Protein AF-A0A8H7A5J2-F1 (afdb_monomer_lite)

Radius of gyration: 17.78 Å; chains: 1; bounding box: 40×37×50 Å

pLDDT: mean 73.69, std 15.46, range [37.38, 93.5]

Foldseek 3Di:
DEEEFDQDDADPVRDRPRSVQVSLQVLLVCVVVVHAYEYEDAPVCQVVSVVSPHPHYDHCVVPNPLVVCVVPPDPDFDLEYEPDPRTHDQAHEYEYPPDDDPDDDPVVVVVVVVVVCLVVPDVVVVRGNYDYDYPDDDDDPVVVVVVVVCVVVVSDDDDDPDDDDPVPDD

Organism: Pleurotus ostreatus (NCBI:txid5322)

Sequence (170 aa):
MLIHGRATASRPDGLHIRREHVGLFAIQIAKARGIKVVASASGRNEELVKKMGADEFIDYTKEPIHKYLNSHPPETKFDAIIDAPAYLASGGVFISTAPVPQTLSIKQVGNFTKTAAAMKWPCWLGGIPRKFKVADVHESKADLEAFRALVAEGKVVGVVDSVFVSWRIP

Secondary structure (DSSP, 8-state):
-EEE--PPPPPTTS----THHHHHHHHHHHHHTT---EEEE-GGGHHHHHHTT-SEEEETTTS-HHHHHHHS--SS-EEEEES-GGGEEEEEEEEE-SPPPSS--HHHHHHHHHHHHHHS--GGGT----EEEE------HHHHHHHHHHHHTTSS----S----GGG--

Structure (mmCIF, N/CA/C/O backbone):
data_AF-A0A8H7A5J2-F1
#
_entry.id   AF-A0A8H7A5J2-F1
#
loop_
_atom_site.group_PDB
_atom_site.id
_atom_site.type_symbol
_atom_site.label_atom_id
_atom_site.label_alt_id
_atom_site.label_comp_id
_atom_site.label_asym_id
_atom_site.label_entity_id
_atom_site.label_seq_id
_atom_site.pdbx_PDB_ins_code
_atom_site.Cartn_x
_atom_site.Cartn_y
_atom_site.Cartn_z
_atom_site.occupancy
_atom_site.B_iso_or_equiv
_atom_site.auth_seq_id
_atom_site.auth_comp_id
_atom_site.auth_asym_id
_atom_site.auth_atom_id
_atom_site.pdbx_PDB_model_num
ATOM 1 N N . MET A 1 1 ? -7.186 -4.969 1.909 1.00 81.19 1 MET A N 1
ATOM 2 C CA . MET A 1 1 ? -5.895 -4.298 2.198 1.00 81.19 1 MET A CA 1
ATOM 3 C C . MET A 1 1 ? -6.028 -2.810 1.910 1.00 81.19 1 MET A C 1
ATOM 5 O O . MET A 1 1 ? -6.573 -2.479 0.864 1.00 81.19 1 MET A O 1
ATOM 9 N N . LEU A 1 2 ? -5.559 -1.936 2.808 1.00 79.62 2 LEU A N 1
ATOM 10 C CA . LEU A 1 2 ? -5.523 -0.482 2.586 1.00 79.62 2 LEU A CA 1
ATOM 11 C C . LEU A 1 2 ? -4.100 -0.035 2.233 1.00 79.62 2 LEU A C 1
ATOM 13 O O . LEU A 1 2 ? -3.147 -0.356 2.945 1.00 79.62 2 LEU A O 1
ATOM 17 N N . ILE A 1 3 ? -3.951 0.731 1.158 1.00 79.56 3 ILE A N 1
ATOM 18 C CA . ILE A 1 3 ? -2.669 1.298 0.727 1.00 79.56 3 ILE A CA 1
ATOM 19 C C . ILE A 1 3 ? -2.790 2.817 0.763 1.00 79.56 3 ILE A C 1
ATOM 21 O O . ILE A 1 3 ? -3.521 3.405 -0.033 1.00 79.56 3 ILE A O 1
ATOM 25 N N . HIS A 1 4 ? -2.093 3.460 1.700 1.00 75.88 4 HIS A N 1
ATOM 26 C CA . HIS A 1 4 ? -2.092 4.913 1.824 1.00 75.88 4 HIS A CA 1
ATOM 27 C C . HIS A 1 4 ? -0.809 5.504 1.237 1.00 75.88 4 HIS A C 1
ATOM 29 O O . HIS A 1 4 ? 0.278 5.332 1.785 1.00 75.88 4 HIS A O 1
ATOM 35 N N . GLY A 1 5 ? -0.939 6.220 0.121 1.00 63.09 5 GLY A N 1
ATOM 36 C CA . GLY A 1 5 ? 0.161 6.955 -0.490 1.00 63.09 5 GLY A CA 1
ATOM 37 C C . GLY A 1 5 ? 0.165 8.408 -0.029 1.00 63.09 5 GLY A C 1
ATOM 38 O O . GLY A 1 5 ? -0.761 9.156 -0.334 1.00 63.09 5 GLY A O 1
ATOM 39 N N . ARG A 1 6 ? 1.230 8.842 0.654 1.00 53.69 6 ARG A N 1
ATOM 40 C CA . ARG A 1 6 ? 1.475 10.266 0.925 1.00 53.69 6 ARG A CA 1
ATOM 41 C C . ARG A 1 6 ? 2.637 10.757 0.069 1.00 53.69 6 ARG A C 1
ATOM 43 O O . ARG A 1 6 ? 3.741 10.221 0.165 1.00 53.69 6 ARG A O 1
ATOM 50 N N . ALA A 1 7 ? 2.403 11.795 -0.732 1.00 44.88 7 ALA A N 1
ATOM 51 C CA . ALA A 1 7 ? 3.475 12.493 -1.432 1.00 44.88 7 ALA A CA 1
ATOM 52 C C . ALA A 1 7 ? 4.445 13.093 -0.400 1.00 44.88 7 ALA A C 1
ATOM 54 O O . ALA A 1 7 ? 4.032 13.835 0.496 1.00 44.88 7 ALA A O 1
ATOM 55 N N . THR A 1 8 ? 5.730 12.749 -0.485 1.00 40.81 8 THR A N 1
ATOM 56 C CA . THR A 1 8 ? 6.766 13.413 0.311 1.00 40.81 8 THR A CA 1
ATOM 57 C C . THR A 1 8 ? 7.162 14.739 -0.312 1.00 40.81 8 THR A C 1
ATOM 59 O O . THR A 1 8 ? 7.297 14.836 -1.529 1.00 40.81 8 THR A O 1
ATOM 62 N N . ALA A 1 9 ? 7.365 15.744 0.543 1.00 37.38 9 ALA A N 1
ATOM 63 C CA . ALA A 1 9 ? 7.869 17.052 0.150 1.00 37.38 9 ALA A CA 1
ATOM 64 C C . ALA A 1 9 ? 9.204 16.933 -0.602 1.00 37.38 9 ALA A C 1
ATOM 66 O O . ALA A 1 9 ? 10.024 16.061 -0.297 1.00 37.38 9 ALA A O 1
ATOM 67 N N . SER A 1 10 ? 9.395 17.825 -1.573 1.00 38.31 10 SER A N 1
ATOM 68 C CA . SER A 1 10 ? 10.639 18.001 -2.320 1.00 38.31 10 SER A CA 1
ATOM 69 C C . SER A 1 10 ? 11.818 18.176 -1.368 1.00 38.31 10 SER A C 1
ATOM 71 O O . SER A 1 10 ? 11.756 18.985 -0.438 1.00 38.31 10 SER A O 1
ATOM 73 N N . ARG A 1 11 ? 12.900 17.435 -1.608 1.00 40.34 11 ARG A N 1
ATOM 74 C CA . ARG A 1 11 ? 14.183 17.754 -0.992 1.00 40.34 11 ARG A CA 1
ATOM 75 C C . ARG A 1 11 ? 14.771 19.020 -1.641 1.00 40.34 11 ARG A C 1
ATOM 77 O O . ARG A 1 11 ? 14.464 19.302 -2.798 1.00 40.34 11 ARG A O 1
ATOM 84 N N . PRO A 1 12 ? 15.598 19.788 -0.911 1.00 41.84 12 PRO A N 1
ATOM 85 C CA . PRO A 1 12 ? 16.247 20.992 -1.439 1.00 41.84 12 PRO A CA 1
ATOM 86 C C . PRO A 1 12 ? 17.261 20.716 -2.565 1.00 41.84 12 PRO A C 1
ATOM 88 O O . PRO A 1 12 ? 17.665 21.652 -3.240 1.00 41.84 12 PRO A O 1
ATOM 91 N N . ASP A 1 13 ? 17.641 19.454 -2.785 1.00 50.97 13 ASP A N 1
ATOM 92 C CA . ASP A 1 13 ? 18.506 18.984 -3.878 1.00 50.97 13 ASP A CA 1
ATOM 93 C C . ASP A 1 13 ? 17.732 18.662 -5.175 1.00 50.97 13 ASP A C 1
ATOM 95 O O . ASP A 1 13 ? 18.299 18.103 -6.106 1.00 50.97 13 ASP A O 1
ATOM 99 N N . GLY A 1 14 ? 16.429 18.963 -5.241 1.00 39.50 14 GLY A N 1
ATOM 100 C CA . GLY A 1 14 ? 15.597 18.685 -6.417 1.00 39.50 14 GLY A CA 1
ATOM 101 C C . GLY A 1 14 ? 15.215 17.209 -6.594 1.00 39.50 14 GLY A C 1
ATOM 102 O O . GLY A 1 14 ? 14.419 16.886 -7.480 1.00 39.50 14 GLY A O 1
ATOM 103 N N . LEU A 1 15 ? 15.689 16.298 -5.732 1.00 40.22 15 LEU A N 1
ATOM 104 C CA . LEU A 1 15 ? 15.365 14.879 -5.838 1.00 40.22 15 LEU A CA 1
ATOM 105 C C . LEU A 1 15 ? 13.965 14.596 -5.274 1.00 40.22 15 LEU A C 1
ATOM 107 O O . LEU A 1 15 ? 13.743 14.449 -4.065 1.00 40.22 15 LEU A O 1
ATOM 111 N N . HIS A 1 16 ? 12.998 14.458 -6.176 1.00 43.94 16 HIS A N 1
ATOM 112 C CA . HIS A 1 16 ? 11.647 14.019 -5.848 1.00 43.94 16 HIS A CA 1
ATOM 113 C C . HIS A 1 16 ? 11.605 12.496 -5.642 1.00 43.94 16 HIS A C 1
ATOM 115 O O . HIS A 1 16 ? 11.257 11.746 -6.553 1.00 43.94 16 HIS A O 1
ATOM 121 N N . ILE A 1 17 ? 11.887 12.005 -4.427 1.00 43.00 17 ILE A N 1
ATOM 122 C CA . ILE A 1 17 ? 11.500 10.627 -4.078 1.00 43.00 17 ILE A CA 1
ATOM 123 C C . ILE A 1 17 ? 9.975 10.589 -3.949 1.00 43.00 17 ILE A C 1
ATOM 125 O O . ILE A 1 17 ? 9.403 10.870 -2.891 1.00 43.00 17 ILE A O 1
ATOM 129 N N . ARG A 1 18 ? 9.298 10.250 -5.047 1.00 49.38 18 ARG A N 1
ATOM 130 C CA . ARG A 1 18 ? 7.859 9.991 -5.052 1.00 49.38 18 ARG A CA 1
ATOM 131 C C . ARG A 1 18 ? 7.605 8.615 -4.436 1.00 49.38 18 ARG A C 1
ATOM 133 O O . ARG A 1 18 ? 7.688 7.602 -5.127 1.00 49.38 18 ARG A O 1
ATOM 140 N N . ARG A 1 19 ? 7.227 8.586 -3.150 1.00 56.75 19 ARG A N 1
ATOM 141 C CA . ARG A 1 19 ? 6.706 7.378 -2.462 1.00 56.75 19 ARG A CA 1
ATOM 142 C C . ARG A 1 19 ? 5.481 6.768 -3.153 1.00 56.75 19 ARG A C 1
ATOM 144 O O . ARG A 1 19 ? 5.133 5.619 -2.913 1.00 56.75 19 ARG A O 1
ATOM 151 N N . GLU A 1 20 ? 4.859 7.540 -4.037 1.00 65.12 20 GLU A N 1
ATOM 152 C CA . GLU A 1 20 ? 3.688 7.179 -4.832 1.00 65.12 20 GLU A CA 1
ATOM 153 C C . GLU A 1 20 ? 3.923 5.904 -5.666 1.00 65.12 20 GLU A C 1
ATOM 155 O O . GLU A 1 20 ? 3.029 5.067 -5.753 1.00 65.12 20 GLU A O 1
ATOM 160 N N . HIS A 1 21 ? 5.143 5.674 -6.173 1.00 71.00 21 HIS A N 1
ATOM 161 C CA . HIS A 1 21 ? 5.453 4.484 -6.980 1.00 71.00 21 HIS A CA 1
ATOM 162 C C . HIS A 1 21 ? 5.380 3.175 -6.189 1.00 71.00 21 HIS A C 1
ATOM 164 O O . HIS A 1 21 ? 4.867 2.181 -6.697 1.00 71.00 21 HIS A O 1
ATOM 170 N N . VAL A 1 22 ? 5.839 3.172 -4.932 1.00 78.75 22 VAL A N 1
ATOM 171 C CA . VAL A 1 22 ? 5.775 1.980 -4.068 1.00 78.75 22 VAL A CA 1
ATOM 172 C C . VAL A 1 22 ? 4.317 1.579 -3.837 1.00 78.75 22 VAL A C 1
ATOM 174 O O . VAL A 1 22 ? 3.980 0.398 -3.898 1.00 78.75 22 VAL A O 1
ATOM 177 N N . GLY A 1 23 ? 3.438 2.569 -3.655 1.00 80.81 23 GLY A N 1
ATOM 178 C CA . GLY A 1 23 ? 1.998 2.353 -3.541 1.00 80.81 23 GLY A CA 1
ATOM 179 C C . GLY A 1 23 ? 1.397 1.709 -4.793 1.00 80.81 23 GLY A C 1
ATOM 180 O O . GLY A 1 23 ? 0.659 0.737 -4.672 1.00 80.81 23 GLY A O 1
ATOM 181 N N . LEU A 1 24 ? 1.752 2.188 -5.991 1.00 87.12 24 LEU A N 1
ATOM 182 C CA . LEU A 1 24 ? 1.236 1.640 -7.255 1.00 87.12 24 LEU A CA 1
ATOM 183 C C . LEU A 1 24 ? 1.667 0.184 -7.482 1.00 87.12 24 LEU A C 1
ATOM 185 O O . LEU A 1 24 ? 0.849 -0.637 -7.895 1.00 87.12 24 LEU A O 1
ATOM 189 N N . PHE A 1 25 ? 2.918 -0.170 -7.174 1.00 88.56 25 PHE A N 1
ATOM 190 C CA . PHE A 1 25 ? 3.363 -1.567 -7.236 1.00 88.56 25 PHE A CA 1
ATOM 191 C C . PHE A 1 25 ? 2.658 -2.440 -6.197 1.00 88.56 25 PHE A C 1
ATOM 193 O O . PHE A 1 25 ? 2.245 -3.555 -6.512 1.00 88.56 25 PHE A O 1
ATOM 200 N N . ALA A 1 26 ? 2.462 -1.932 -4.978 1.00 88.38 26 ALA A N 1
ATOM 201 C CA . ALA A 1 26 ? 1.752 -2.664 -3.936 1.00 88.38 26 ALA A CA 1
ATOM 202 C C . ALA A 1 26 ? 0.295 -2.969 -4.327 1.00 88.38 26 ALA A C 1
ATOM 204 O O . ALA A 1 26 ? -0.176 -4.073 -4.055 1.00 88.38 26 ALA A O 1
ATOM 205 N N . ILE A 1 27 ? -0.395 -2.039 -5.004 1.00 91.50 27 ILE A N 1
ATOM 206 C CA . ILE A 1 27 ? -1.744 -2.266 -5.548 1.00 91.50 27 ILE A CA 1
ATOM 207 C C . ILE A 1 27 ? -1.704 -3.427 -6.544 1.00 91.50 27 ILE A C 1
ATOM 209 O O . ILE A 1 27 ? -2.396 -4.422 -6.347 1.00 91.50 27 ILE A O 1
ATOM 213 N N . GLN A 1 28 ? -0.846 -3.343 -7.562 1.00 92.56 28 GLN A N 1
ATOM 214 C CA . GLN A 1 28 ? -0.767 -4.352 -8.623 1.00 92.56 28 GLN A CA 1
ATOM 215 C C . GLN A 1 28 ? -0.424 -5.747 -8.078 1.00 92.56 28 GLN A C 1
ATOM 217 O O . GLN A 1 28 ? -1.083 -6.730 -8.414 1.00 92.56 28 GLN A O 1
ATOM 222 N N . ILE A 1 29 ? 0.550 -5.843 -7.166 1.00 91.25 29 ILE A N 1
ATOM 223 C CA . ILE A 1 29 ? 0.944 -7.114 -6.537 1.00 91.25 29 ILE A CA 1
ATOM 224 C C . ILE A 1 29 ? -0.197 -7.687 -5.686 1.00 91.25 29 ILE A C 1
ATOM 226 O O . ILE A 1 29 ? -0.449 -8.893 -5.722 1.00 91.25 29 ILE A O 1
ATOM 230 N N . ALA A 1 30 ? -0.907 -6.851 -4.924 1.00 91.25 30 ALA A N 1
ATOM 231 C CA . ALA A 1 30 ? -2.048 -7.299 -4.131 1.00 91.25 30 ALA A CA 1
ATOM 232 C C . ALA A 1 30 ? -3.188 -7.810 -5.028 1.00 91.25 30 ALA A C 1
ATOM 234 O O . ALA A 1 30 ? -3.758 -8.871 -4.758 1.00 91.25 30 ALA A O 1
ATOM 235 N N . LYS A 1 31 ? -3.464 -7.121 -6.140 1.00 92.88 31 LYS A N 1
ATOM 236 C CA . LYS A 1 31 ? -4.470 -7.544 -7.123 1.00 92.88 31 LYS A CA 1
ATOM 237 C C . LYS A 1 31 ? -4.093 -8.829 -7.844 1.00 92.88 31 LYS A C 1
ATOM 239 O O . LYS A 1 31 ? -4.943 -9.704 -7.977 1.00 92.88 31 LYS A O 1
ATOM 244 N N . ALA A 1 32 ? -2.825 -9.005 -8.206 1.00 91.31 32 ALA A N 1
ATOM 245 C CA . ALA A 1 32 ? -2.323 -10.256 -8.775 1.00 91.31 32 ALA A CA 1
ATOM 246 C C . ALA A 1 32 ? -2.515 -11.464 -7.838 1.00 91.31 32 ALA A C 1
ATOM 248 O O . ALA A 1 32 ? -2.578 -12.600 -8.303 1.00 91.31 32 ALA A O 1
ATOM 249 N N . ARG A 1 33 ? -2.634 -11.217 -6.527 1.00 90.19 33 ARG A N 1
ATOM 250 C CA . ARG A 1 33 ? -2.912 -12.220 -5.487 1.00 90.19 33 ARG A CA 1
ATOM 251 C C . ARG A 1 33 ? -4.401 -12.350 -5.132 1.00 90.19 33 ARG A C 1
ATOM 253 O O . ARG A 1 33 ? -4.725 -13.040 -4.173 1.00 90.19 33 ARG A O 1
ATOM 260 N N . GLY A 1 34 ? -5.299 -11.684 -5.861 1.00 90.06 34 GLY A N 1
ATOM 261 C CA . GLY A 1 34 ? -6.746 -11.737 -5.619 1.00 90.06 34 GLY A CA 1
ATOM 262 C C . GLY A 1 34 ? -7.214 -10.971 -4.376 1.00 90.06 34 GLY A C 1
ATOM 263 O O . GLY A 1 34 ? -8.323 -11.192 -3.898 1.00 90.06 34 GLY A O 1
ATOM 264 N N . ILE A 1 35 ? -6.390 -10.074 -3.831 1.00 91.62 35 ILE A N 1
ATOM 265 C CA . ILE A 1 35 ? -6.725 -9.304 -2.628 1.00 91.62 35 ILE A CA 1
ATOM 266 C C . ILE A 1 35 ? -7.584 -8.096 -3.019 1.00 91.62 35 ILE A C 1
ATOM 268 O O . ILE A 1 35 ? -7.286 -7.411 -3.996 1.00 91.62 35 ILE A O 1
ATOM 272 N N . LYS A 1 36 ? -8.622 -7.787 -2.230 1.00 91.31 36 LYS A N 1
ATOM 273 C CA . LYS A 1 36 ? -9.368 -6.525 -2.355 1.00 91.31 36 LYS A CA 1
ATOM 274 C C . LYS A 1 36 ? -8.509 -5.353 -1.866 1.00 91.31 36 LYS A C 1
ATOM 276 O O . LYS A 1 36 ? -8.028 -5.361 -0.723 1.00 91.31 36 LYS A O 1
ATOM 281 N N . VAL A 1 37 ? -8.316 -4.349 -2.712 1.00 92.25 37 VAL A N 1
ATOM 282 C CA . VAL A 1 37 ? -7.437 -3.203 -2.472 1.00 92.25 37 VAL A CA 1
ATOM 283 C C . VAL A 1 37 ? -8.252 -1.924 -2.379 1.00 92.25 37 VAL A C 1
ATOM 285 O O . VAL A 1 37 ? -8.890 -1.501 -3.337 1.00 92.25 37 VAL A O 1
ATOM 288 N N . VAL A 1 38 ? -8.154 -1.271 -1.228 1.00 91.50 38 VAL A N 1
ATOM 289 C CA . VAL A 1 38 ? -8.598 0.108 -1.032 1.00 91.50 38 VAL A CA 1
ATOM 290 C C . VAL A 1 38 ? -7.357 0.985 -1.077 1.00 91.50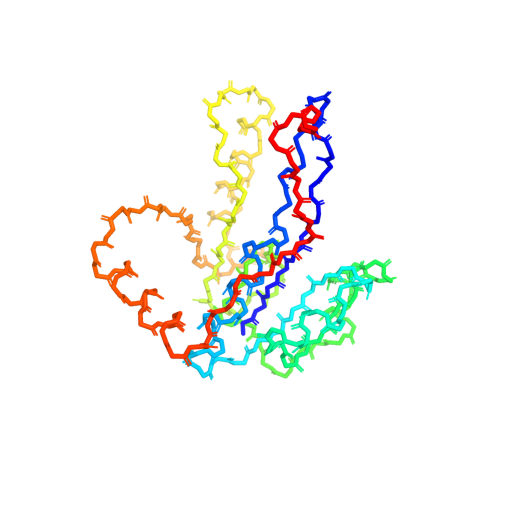 38 VAL A C 1
ATOM 292 O O . VAL A 1 38 ? -6.377 0.715 -0.376 1.00 91.50 38 VAL A O 1
ATOM 295 N N . ALA A 1 39 ? -7.361 2.015 -1.911 1.00 90.50 39 ALA A N 1
ATOM 296 C CA . ALA A 1 39 ? -6.219 2.899 -2.083 1.00 90.50 39 ALA A CA 1
ATOM 297 C C . ALA A 1 39 ? -6.586 4.339 -1.732 1.00 90.50 39 ALA A C 1
ATOM 299 O O . ALA A 1 39 ? -7.659 4.830 -2.074 1.00 90.50 39 ALA A O 1
ATOM 300 N N . SER A 1 40 ? -5.669 5.032 -1.065 1.00 87.81 40 SER A N 1
ATOM 301 C CA . SER A 1 40 ? -5.804 6.453 -0.775 1.00 87.81 40 SER A CA 1
ATOM 302 C C . SER A 1 40 ? -4.670 7.240 -1.415 1.00 87.81 40 SER A C 1
ATOM 304 O O . SER A 1 40 ? -3.496 6.952 -1.173 1.00 87.81 40 SER A O 1
ATOM 306 N N . ALA A 1 41 ? -5.032 8.239 -2.219 1.00 86.00 41 ALA A N 1
ATOM 307 C CA . ALA A 1 41 ? -4.113 9.183 -2.847 1.00 86.00 41 ALA A CA 1
ATOM 308 C C . ALA A 1 41 ? -4.801 10.549 -3.018 1.00 86.00 41 ALA A C 1
ATOM 310 O O . ALA A 1 41 ? -5.966 10.711 -2.666 1.00 86.00 41 ALA A O 1
ATOM 311 N N . SER A 1 42 ? -4.087 11.542 -3.550 1.00 84.44 42 SER A N 1
ATOM 312 C CA . SER A 1 42 ? -4.697 12.810 -3.964 1.00 84.44 42 SER A CA 1
ATOM 313 C C . SER A 1 42 ? -5.610 12.609 -5.172 1.00 84.44 42 SER A C 1
ATOM 315 O O . SER A 1 42 ? -5.226 11.857 -6.069 1.00 84.44 42 SER A O 1
ATOM 317 N N . GLY A 1 43 ? -6.726 13.340 -5.259 1.00 84.62 43 GLY A N 1
ATOM 318 C CA . GLY A 1 43 ? -7.711 13.217 -6.347 1.00 84.62 43 GLY A CA 1
ATOM 319 C C . GLY A 1 43 ? -7.132 13.236 -7.769 1.00 84.62 43 GLY A C 1
ATOM 320 O O . GLY A 1 43 ? -7.578 12.474 -8.618 1.00 84.62 43 GLY A O 1
ATOM 321 N N . ARG A 1 44 ? -6.047 13.987 -8.017 1.00 84.81 44 ARG A N 1
ATOM 322 C CA . ARG A 1 44 ? -5.315 13.981 -9.307 1.00 84.81 44 ARG A CA 1
ATOM 323 C C . ARG A 1 44 ? -4.836 12.595 -9.777 1.00 84.81 44 ARG A C 1
ATOM 325 O O . ARG A 1 44 ? -4.572 12.419 -10.957 1.00 84.81 44 ARG A O 1
ATOM 332 N N . ASN A 1 45 ? -4.689 11.637 -8.862 1.00 86.00 45 ASN A N 1
ATOM 333 C CA . ASN A 1 45 ? -4.187 10.290 -9.136 1.00 86.00 45 ASN A CA 1
ATOM 334 C C . ASN A 1 45 ? -5.308 9.236 -9.136 1.00 86.00 45 ASN A C 1
ATOM 336 O O . ASN A 1 45 ? -5.005 8.047 -9.212 1.00 86.00 45 ASN A O 1
ATOM 340 N N . GLU A 1 46 ? -6.579 9.630 -9.010 1.00 88.38 46 GLU A N 1
ATOM 341 C CA . GLU A 1 46 ? -7.708 8.698 -8.899 1.00 88.38 46 GLU A CA 1
ATOM 342 C C . GLU A 1 46 ? -7.769 7.720 -10.077 1.00 88.38 46 GLU A C 1
ATOM 344 O O . GLU A 1 46 ? -7.783 6.504 -9.879 1.00 88.38 46 GLU A O 1
ATOM 349 N N . GLU A 1 47 ? -7.739 8.244 -11.302 1.00 88.75 47 GLU A N 1
ATOM 350 C CA . GLU A 1 47 ? -7.790 7.434 -12.522 1.00 88.75 47 GLU A CA 1
ATOM 351 C C . GLU A 1 47 ? -6.601 6.476 -12.618 1.00 88.75 47 GLU A C 1
ATOM 353 O O . GLU A 1 47 ? -6.769 5.299 -12.936 1.00 88.75 47 GLU A O 1
ATOM 358 N N . LEU A 1 48 ? -5.400 6.957 -12.281 1.00 88.50 48 LEU A N 1
ATOM 359 C CA . LEU A 1 48 ? -4.184 6.149 -12.287 1.00 88.50 48 LEU A CA 1
ATOM 360 C C . LEU A 1 48 ? -4.283 4.989 -11.290 1.00 88.50 48 LEU A C 1
ATOM 362 O O . LEU A 1 48 ? -3.992 3.845 -11.632 1.00 88.50 48 LEU A O 1
ATOM 366 N N . VAL A 1 49 ? -4.711 5.276 -10.063 1.00 89.75 49 VAL A N 1
ATOM 367 C CA . VAL A 1 49 ? -4.826 4.295 -8.978 1.00 89.75 49 VAL A CA 1
ATOM 368 C C . VAL A 1 49 ? -5.888 3.239 -9.296 1.00 89.75 49 VAL A C 1
ATOM 370 O O . VAL A 1 49 ? -5.638 2.046 -9.103 1.00 89.75 49 VAL A O 1
ATOM 373 N N . LYS A 1 50 ? -7.034 3.645 -9.854 1.00 90.81 50 LYS A N 1
ATOM 374 C CA . LYS A 1 50 ? -8.067 2.715 -10.337 1.00 90.81 50 LYS A CA 1
ATOM 375 C C . LYS A 1 50 ? -7.565 1.864 -11.501 1.00 90.81 50 LYS A C 1
ATOM 377 O O . LYS A 1 50 ? -7.771 0.655 -11.495 1.00 90.81 50 LYS A O 1
ATOM 382 N N . LYS A 1 51 ? -6.832 2.452 -12.454 1.00 90.75 51 LYS A N 1
ATOM 383 C CA . LYS A 1 51 ? -6.222 1.721 -13.579 1.00 90.75 51 LYS A CA 1
ATOM 384 C C . LYS A 1 51 ? -5.222 0.657 -13.118 1.00 90.75 51 LYS A C 1
ATOM 386 O O . LYS A 1 51 ? -5.121 -0.386 -13.752 1.00 90.75 51 LYS A O 1
ATOM 391 N N . MET A 1 52 ? -4.511 0.893 -12.015 1.00 90.62 52 MET A N 1
ATOM 392 C CA . MET A 1 52 ? -3.619 -0.105 -11.407 1.00 90.62 52 MET A CA 1
ATOM 393 C C . MET A 1 52 ? -4.365 -1.223 -10.658 1.00 90.62 52 MET A C 1
ATOM 395 O O . MET A 1 52 ? -3.734 -2.172 -10.195 1.00 90.62 52 MET A O 1
ATOM 399 N N . GLY A 1 53 ? -5.692 -1.132 -10.541 1.00 90.31 53 GLY A N 1
ATOM 400 C CA . GLY A 1 53 ? -6.550 -2.180 -9.998 1.00 90.31 53 GLY A CA 1
ATOM 401 C C . GLY A 1 53 ? -7.084 -1.919 -8.591 1.00 90.31 53 GLY A C 1
ATOM 402 O O . GLY A 1 53 ? -7.561 -2.858 -7.962 1.00 90.31 53 GLY A O 1
ATOM 403 N N . ALA A 1 54 ? -7.017 -0.690 -8.070 1.00 91.81 54 ALA A N 1
ATOM 404 C CA . ALA A 1 54 ? -7.699 -0.366 -6.816 1.00 91.81 54 ALA A CA 1
ATOM 405 C C . ALA A 1 54 ? -9.220 -0.563 -6.954 1.00 91.81 54 ALA A C 1
ATOM 407 O O . ALA A 1 54 ? -9.831 -0.026 -7.877 1.00 91.81 54 ALA A O 1
ATOM 408 N N . ASP A 1 55 ? -9.822 -1.308 -6.025 1.00 92.19 55 ASP A N 1
ATOM 409 C CA . ASP A 1 55 ? -11.266 -1.572 -5.999 1.00 92.19 55 ASP A CA 1
ATOM 410 C C . ASP A 1 55 ? -12.040 -0.375 -5.434 1.00 92.19 55 ASP A C 1
ATOM 412 O O . ASP A 1 55 ? -13.125 -0.044 -5.902 1.00 92.19 55 ASP A O 1
ATOM 416 N N . GLU A 1 56 ? -11.462 0.299 -4.438 1.00 91.12 56 GLU A N 1
ATOM 417 C CA . GLU A 1 56 ? -12.022 1.503 -3.825 1.00 91.12 56 GLU A CA 1
ATOM 418 C C . GLU A 1 56 ? -10.954 2.596 -3.735 1.00 91.12 56 GLU A C 1
ATOM 420 O O . GLU A 1 56 ? -9.770 2.321 -3.503 1.00 91.12 56 GLU A O 1
ATOM 425 N N . PHE A 1 57 ? -11.382 3.847 -3.898 1.00 91.19 57 PHE A N 1
ATOM 426 C CA . PHE A 1 57 ? -10.508 5.014 -3.888 1.00 91.19 57 PHE A CA 1
ATOM 427 C C . PHE A 1 57 ? -10.950 6.031 -2.834 1.00 91.19 57 PHE A C 1
ATOM 429 O O . PHE A 1 57 ? -12.124 6.389 -2.772 1.00 91.19 57 PHE A O 1
ATOM 436 N N . ILE A 1 58 ? -9.995 6.526 -2.043 1.00 89.19 58 ILE A N 1
ATOM 437 C CA . ILE A 1 58 ? -10.226 7.532 -0.999 1.00 89.19 58 ILE A CA 1
ATOM 438 C C . ILE A 1 58 ? -9.319 8.743 -1.232 1.00 89.19 58 ILE A C 1
ATOM 440 O O . ILE A 1 58 ? -8.097 8.667 -1.052 1.00 89.19 58 ILE A O 1
ATOM 444 N N . ASP A 1 59 ? -9.925 9.886 -1.554 1.00 89.00 59 ASP A N 1
ATOM 445 C CA . ASP A 1 59 ? -9.203 11.148 -1.712 1.00 89.00 59 ASP A CA 1
ATOM 446 C C . ASP A 1 59 ? -8.887 11.794 -0.357 1.00 89.00 59 ASP A C 1
ATOM 448 O O . ASP A 1 59 ? -9.733 12.453 0.253 1.00 89.00 59 ASP A O 1
ATOM 452 N N . TYR A 1 60 ? -7.639 11.654 0.098 1.00 83.00 60 TYR A N 1
ATOM 453 C CA . TYR A 1 60 ? -7.228 12.208 1.392 1.00 83.00 60 TYR A CA 1
ATOM 454 C C . TYR A 1 60 ? -7.159 13.742 1.401 1.00 83.00 60 TYR A C 1
ATOM 456 O O . TYR A 1 60 ? -7.015 14.341 2.471 1.00 83.00 60 TYR A O 1
ATOM 464 N N . THR A 1 61 ? -7.165 14.389 0.228 1.00 85.12 61 THR A N 1
ATOM 465 C CA . THR A 1 61 ? -7.041 15.851 0.132 1.00 85.12 61 THR A CA 1
ATOM 466 C C . THR A 1 61 ? -8.352 16.563 0.441 1.00 85.12 61 THR A C 1
ATOM 468 O O . THR A 1 61 ? -8.320 17.686 0.939 1.00 85.12 61 THR A O 1
ATOM 471 N N . LYS A 1 62 ? -9.490 15.897 0.208 1.00 86.25 62 LYS A N 1
ATOM 472 C CA . LYS A 1 62 ? -10.829 16.388 0.565 1.00 86.25 62 LYS A CA 1
ATOM 473 C C . LYS A 1 62 ? -11.113 16.211 2.049 1.00 86.25 62 LYS A C 1
ATOM 475 O O . LYS A 1 62 ? -11.592 17.127 2.708 1.00 86.25 62 LYS A O 1
ATOM 480 N N . GLU A 1 63 ? -10.788 15.038 2.578 1.00 83.75 63 GLU A N 1
ATOM 481 C CA . GLU A 1 63 ? -10.954 14.726 3.989 1.00 83.75 63 GLU A CA 1
ATOM 482 C C . GLU A 1 63 ? -9.788 13.852 4.473 1.00 83.75 63 GLU A C 1
ATOM 484 O O . GLU A 1 63 ? -9.416 12.891 3.797 1.00 83.75 63 GLU A O 1
ATOM 489 N N . PRO A 1 64 ? -9.201 14.128 5.655 1.00 81.44 64 PRO A N 1
ATOM 490 C CA . PRO A 1 64 ? -8.198 13.245 6.228 1.00 81.44 64 PRO A CA 1
ATOM 491 C C . PRO A 1 64 ? -8.717 11.808 6.324 1.00 81.44 64 PRO A C 1
ATOM 493 O O . PRO A 1 64 ? -9.804 11.577 6.847 1.00 81.44 64 PRO A O 1
ATOM 496 N N . ILE A 1 65 ? -7.897 10.833 5.920 1.00 80.69 65 ILE A N 1
ATOM 497 C CA . ILE A 1 65 ? -8.287 9.411 5.867 1.00 80.69 65 ILE A CA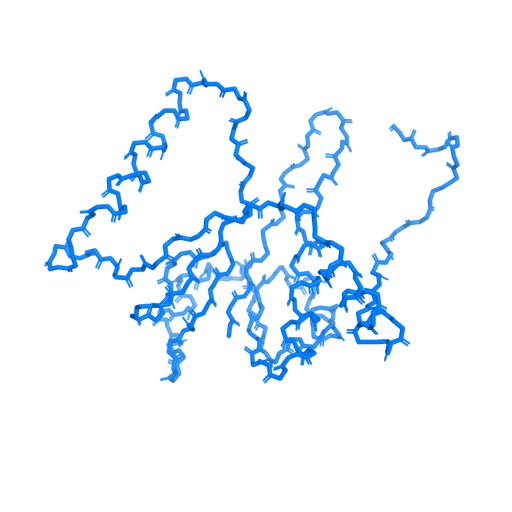 1
ATOM 498 C C . ILE A 1 65 ? -8.890 8.893 7.182 1.00 80.69 65 ILE A C 1
ATOM 500 O O . ILE A 1 65 ? -9.784 8.056 7.181 1.00 80.69 65 ILE A O 1
ATOM 504 N N . HIS A 1 66 ? -8.432 9.428 8.319 1.00 78.94 66 HIS A N 1
ATOM 505 C CA . HIS A 1 66 ? -8.938 9.048 9.630 1.00 78.94 66 HIS A CA 1
ATOM 506 C C . HIS A 1 66 ? -10.278 9.667 10.003 1.00 78.94 66 HIS A C 1
ATOM 508 O O . HIS A 1 66 ? -10.894 9.195 10.945 1.00 78.94 66 HIS A O 1
ATOM 514 N N . LYS A 1 67 ? -10.720 10.729 9.341 1.00 82.25 67 LYS A N 1
ATOM 515 C CA . LYS A 1 67 ? -12.088 11.221 9.497 1.00 82.25 67 LYS A CA 1
ATOM 516 C C . LYS A 1 67 ? -13.010 10.447 8.570 1.00 82.25 67 LYS A C 1
ATOM 518 O O . LYS A 1 67 ? -14.003 9.916 9.049 1.00 82.25 67 LYS A O 1
ATOM 523 N N . TYR A 1 68 ? -12.582 10.255 7.323 1.00 84.50 68 TYR A N 1
ATOM 524 C CA . TYR A 1 68 ? -13.326 9.498 6.321 1.00 84.50 68 TYR A CA 1
ATOM 525 C C . TYR A 1 68 ? -13.675 8.082 6.781 1.00 84.50 68 TYR A C 1
ATOM 527 O O . TYR A 1 68 ? -14.828 7.679 6.738 1.00 84.50 68 TYR A O 1
ATOM 535 N N . LEU A 1 69 ? -12.698 7.329 7.290 1.00 83.94 69 LEU A N 1
ATOM 536 C CA . LEU A 1 69 ? -12.933 5.953 7.735 1.00 83.94 69 LEU A CA 1
ATOM 537 C C . LEU A 1 69 ? -13.698 5.858 9.072 1.00 83.94 69 LEU A C 1
ATOM 539 O O . LEU A 1 69 ? -14.209 4.792 9.401 1.00 83.94 69 LEU A O 1
ATOM 543 N N . ASN A 1 70 ? -13.793 6.951 9.840 1.00 82.81 70 ASN A N 1
ATOM 544 C CA . ASN A 1 70 ? -14.654 7.023 11.025 1.00 82.81 70 ASN A CA 1
ATOM 545 C C . ASN A 1 70 ? -16.105 7.340 10.637 1.00 82.81 70 ASN A C 1
ATOM 547 O O . ASN A 1 70 ? -17.025 6.813 11.255 1.00 82.81 70 ASN A O 1
ATOM 551 N N . SER A 1 71 ? -16.312 8.205 9.638 1.00 84.44 71 SER A N 1
ATOM 552 C CA . SER A 1 71 ? -17.641 8.550 9.118 1.00 84.44 71 SER A CA 1
ATOM 553 C C . SER A 1 71 ? -18.212 7.464 8.200 1.00 84.44 71 SER A C 1
ATOM 555 O O . SER A 1 71 ? -19.424 7.274 8.168 1.00 84.44 71 SER A O 1
ATOM 557 N N . HIS A 1 72 ? -17.344 6.718 7.514 1.00 82.12 72 HIS A N 1
ATOM 558 C CA . HIS A 1 72 ? -17.680 5.624 6.602 1.00 82.12 72 HIS A CA 1
ATOM 559 C C . HIS A 1 72 ? -16.901 4.362 6.999 1.00 82.12 72 HIS A C 1
ATOM 561 O O . HIS A 1 72 ? -15.926 3.991 6.335 1.00 82.12 72 HIS A O 1
ATOM 567 N N . PRO A 1 73 ? -17.271 3.713 8.117 1.00 79.81 73 PRO A N 1
ATOM 568 C CA . PRO A 1 73 ? -16.587 2.508 8.551 1.00 79.81 73 PRO A CA 1
ATOM 569 C C . PRO A 1 73 ? -16.782 1.395 7.508 1.00 79.81 73 PRO A C 1
ATOM 571 O O . PRO A 1 73 ? -17.919 1.121 7.118 1.00 79.81 73 PRO A O 1
ATOM 574 N N . PRO A 1 74 ? -15.704 0.735 7.049 1.00 77.12 74 PRO A N 1
ATOM 575 C CA . PRO A 1 74 ? -15.836 -0.404 6.153 1.00 77.12 74 PRO A CA 1
ATOM 576 C C . PRO A 1 74 ? -16.522 -1.566 6.885 1.00 77.12 74 PRO A C 1
ATOM 578 O O . PRO A 1 74 ? -16.285 -1.771 8.077 1.00 77.12 74 PRO A O 1
ATOM 581 N N . GLU A 1 75 ? -17.319 -2.360 6.163 1.00 74.25 75 GLU A N 1
ATOM 582 C CA . GLU A 1 75 ? -18.017 -3.538 6.715 1.00 74.25 75 GLU A CA 1
ATOM 583 C C . GLU A 1 75 ? -17.053 -4.501 7.426 1.00 74.25 75 GLU A C 1
ATOM 585 O O . GLU A 1 75 ? -17.350 -5.042 8.490 1.00 74.25 75 GLU A O 1
ATOM 590 N N . THR A 1 76 ? -15.855 -4.663 6.861 1.00 74.12 76 THR A N 1
ATOM 591 C CA . THR A 1 76 ? -14.752 -5.431 7.441 1.00 74.12 76 THR A CA 1
ATOM 592 C C . THR A 1 76 ? -13.515 -4.554 7.590 1.00 74.12 76 THR A C 1
ATOM 594 O O . THR A 1 76 ? -13.112 -3.865 6.650 1.00 74.12 76 THR A O 1
ATOM 597 N N . LYS A 1 77 ? -12.861 -4.617 8.757 1.00 77.69 77 LYS A N 1
ATOM 598 C CA . LYS A 1 77 ? -11.570 -3.947 8.984 1.00 77.69 77 LYS A CA 1
ATOM 599 C C . LYS A 1 77 ? -10.485 -4.501 8.052 1.00 77.69 77 LYS A C 1
ATOM 601 O O . LYS A 1 77 ? -10.562 -5.637 7.601 1.00 77.69 77 LYS A O 1
ATOM 606 N N . PHE A 1 78 ? -9.438 -3.715 7.803 1.00 81.19 78 PHE A N 1
ATOM 607 C CA . PHE A 1 78 ? -8.359 -4.116 6.899 1.00 81.19 78 PHE A CA 1
ATOM 608 C C . PHE A 1 78 ? -7.370 -5.088 7.558 1.00 81.19 78 PHE A C 1
ATOM 610 O O . PHE A 1 78 ? -6.767 -4.755 8.579 1.00 81.19 78 PHE A O 1
ATOM 617 N N . ASP A 1 79 ? -7.110 -6.233 6.923 1.00 80.62 79 ASP A N 1
ATOM 618 C CA . ASP A 1 79 ? -6.119 -7.222 7.394 1.00 80.62 79 ASP A CA 1
ATOM 619 C C . ASP A 1 79 ? -4.671 -6.734 7.285 1.00 80.62 79 ASP A C 1
ATOM 621 O O . ASP A 1 79 ? -3.792 -7.141 8.045 1.00 80.62 79 ASP A O 1
ATOM 625 N N . ALA A 1 80 ? -4.415 -5.849 6.322 1.00 81.88 80 ALA A N 1
ATOM 626 C CA . ALA A 1 80 ? -3.111 -5.257 6.082 1.00 81.88 80 ALA A CA 1
ATOM 627 C C . ALA A 1 80 ? -3.256 -3.786 5.704 1.00 81.88 80 ALA A C 1
ATOM 629 O O . ALA A 1 80 ? -4.124 -3.436 4.890 1.00 81.88 80 ALA A O 1
ATOM 630 N N . ILE A 1 81 ? -2.389 -2.945 6.274 1.00 80.75 81 ILE A N 1
ATOM 631 C CA . ILE A 1 81 ? -2.299 -1.528 5.922 1.00 80.75 81 ILE A CA 1
ATOM 632 C C . ILE A 1 81 ? -0.851 -1.115 5.684 1.00 80.75 81 ILE A C 1
ATOM 634 O O . ILE A 1 81 ? 0.014 -1.367 6.525 1.00 80.75 81 ILE A O 1
ATOM 638 N N . ILE A 1 82 ? -0.621 -0.431 4.564 1.00 77.94 82 ILE A N 1
ATOM 639 C CA . ILE A 1 82 ? 0.643 0.241 4.254 1.00 77.94 82 ILE A CA 1
ATOM 640 C C . ILE A 1 82 ? 0.511 1.729 4.604 1.00 77.94 82 ILE A C 1
ATOM 642 O O . ILE A 1 82 ? -0.387 2.402 4.100 1.00 77.94 82 ILE A O 1
ATOM 646 N N . ASP A 1 83 ? 1.391 2.226 5.479 1.00 69.31 83 ASP A N 1
ATOM 647 C CA . ASP A 1 83 ? 1.567 3.646 5.844 1.00 69.31 83 ASP A CA 1
ATOM 648 C C . ASP A 1 83 ? 0.340 4.414 6.405 1.00 69.31 83 ASP A C 1
ATOM 650 O O . ASP A 1 83 ? 0.378 5.638 6.534 1.00 69.31 83 ASP A O 1
ATOM 654 N N . ALA A 1 84 ? -0.717 3.727 6.860 1.00 60.16 84 ALA A N 1
ATOM 655 C CA . ALA A 1 84 ? -1.833 4.325 7.615 1.00 60.16 84 ALA A CA 1
ATOM 656 C C . ALA A 1 84 ? -2.232 3.494 8.863 1.00 60.16 84 ALA A C 1
ATOM 658 O O . ALA A 1 84 ? -3.058 2.592 8.785 1.00 60.16 84 ALA A O 1
ATOM 659 N N . PRO A 1 85 ? -1.699 3.780 10.064 1.00 56.25 85 PRO A N 1
ATOM 660 C CA . PRO A 1 85 ? -1.854 2.885 11.218 1.00 56.25 85 PRO A CA 1
ATOM 661 C C . PRO A 1 85 ? -3.259 2.829 11.848 1.00 56.25 85 PRO A C 1
ATOM 663 O O . PRO A 1 85 ? -3.492 1.980 12.704 1.00 56.25 85 PRO A O 1
ATOM 666 N N . ALA A 1 86 ? -4.178 3.727 11.483 1.00 58.12 86 ALA A N 1
ATOM 667 C CA . ALA A 1 86 ? -5.379 4.005 12.277 1.00 58.12 86 ALA A CA 1
ATOM 668 C C . ALA A 1 86 ? -6.566 3.029 12.086 1.00 58.12 86 ALA A C 1
ATOM 670 O O . ALA A 1 86 ? -7.503 3.102 12.871 1.00 58.12 86 ALA A O 1
ATOM 671 N N . TYR A 1 87 ? -6.542 2.109 11.107 1.00 62.25 87 TYR A N 1
ATOM 672 C CA . TYR A 1 87 ? -7.733 1.309 10.721 1.00 62.25 87 TYR A CA 1
ATOM 673 C C . TYR A 1 87 ? -7.503 -0.197 10.592 1.00 62.25 87 TYR A C 1
ATOM 675 O O . TYR A 1 87 ? -8.183 -0.892 9.835 1.00 62.25 87 TYR A O 1
ATOM 683 N N . LEU A 1 88 ? -6.509 -0.712 11.311 1.00 67.38 88 LEU A N 1
ATOM 684 C CA . LEU A 1 88 ? -6.118 -2.111 11.208 1.00 67.38 88 LEU A CA 1
ATOM 685 C C . LEU A 1 88 ? -7.128 -3.029 11.913 1.00 67.38 88 LEU A C 1
ATOM 687 O O . LEU A 1 88 ? -7.608 -2.725 13.009 1.00 67.38 88 LEU A O 1
ATOM 691 N N . ALA A 1 89 ? -7.431 -4.171 11.298 1.00 68.50 89 ALA A N 1
ATOM 692 C CA . ALA A 1 89 ? -8.147 -5.259 11.951 1.00 68.50 89 ALA A CA 1
ATOM 693 C C . ALA A 1 89 ? -7.363 -5.787 13.163 1.00 68.50 89 ALA A C 1
ATOM 695 O O . ALA A 1 89 ? -6.136 -5.675 13.229 1.00 68.50 89 ALA A O 1
ATOM 696 N N . SER A 1 90 ? -8.070 -6.391 14.124 1.00 61.34 90 SER A N 1
ATOM 697 C CA . SER A 1 90 ? -7.415 -7.054 15.256 1.00 61.34 90 SER A CA 1
ATOM 698 C C . SER A 1 90 ? -6.506 -8.169 14.737 1.00 61.34 90 SER A C 1
ATOM 700 O O . SER A 1 90 ? -6.963 -9.041 14.003 1.00 61.34 90 SER A O 1
ATOM 702 N N . GLY A 1 91 ? -5.213 -8.119 15.068 1.00 66.19 91 GLY A N 1
ATOM 703 C CA . GLY A 1 91 ? -4.225 -9.084 14.570 1.00 66.19 91 GLY A CA 1
ATOM 704 C C . GLY A 1 91 ? -3.724 -8.834 13.141 1.00 66.19 91 GLY A C 1
ATOM 705 O O . GLY A 1 91 ? -2.881 -9.599 12.665 1.00 66.19 91 GLY A O 1
ATOM 706 N N . GLY A 1 92 ? -4.179 -7.761 12.489 1.00 67.75 92 GLY A N 1
ATOM 707 C CA . GLY A 1 92 ? -3.706 -7.356 11.170 1.00 67.75 92 GLY A CA 1
ATOM 708 C C . GLY A 1 92 ? -2.236 -6.923 11.161 1.00 67.75 92 GLY A C 1
ATOM 709 O O . GLY A 1 92 ? -1.596 -6.726 12.206 1.00 67.75 92 GLY A O 1
ATOM 710 N N . VAL A 1 93 ? -1.695 -6.764 9.954 1.00 77.50 93 VAL A N 1
ATOM 711 C CA . VAL A 1 93 ? -0.296 -6.396 9.715 1.00 77.50 93 VAL A CA 1
ATOM 712 C C . VAL A 1 93 ? -0.192 -4.937 9.281 1.00 77.50 93 VAL A C 1
ATOM 714 O O . VAL A 1 93 ? -0.701 -4.542 8.232 1.00 77.50 93 VAL A O 1
ATOM 717 N N . PHE A 1 94 ? 0.514 -4.135 10.074 1.00 74.88 94 PHE A N 1
ATOM 718 C CA . PHE A 1 94 ? 0.904 -2.787 9.672 1.00 74.88 94 PHE A CA 1
ATOM 719 C C . PHE A 1 94 ? 2.307 -2.819 9.067 1.00 74.88 94 PHE A C 1
ATOM 721 O O . PHE A 1 94 ? 3.251 -3.271 9.725 1.00 74.88 94 PHE A O 1
ATOM 728 N N . ILE A 1 95 ? 2.427 -2.326 7.835 1.00 73.81 95 ILE A N 1
ATOM 729 C CA . ILE A 1 95 ? 3.681 -2.222 7.090 1.00 73.81 95 ILE A CA 1
ATOM 730 C C . ILE A 1 95 ? 4.029 -0.741 6.962 1.00 73.81 95 ILE A C 1
ATOM 732 O O . ILE A 1 95 ? 3.262 0.044 6.404 1.00 73.81 95 ILE A O 1
ATOM 736 N N . SER A 1 96 ? 5.192 -0.365 7.487 1.00 69.25 96 SER A N 1
ATOM 737 C CA . SER A 1 96 ? 5.733 0.987 7.347 1.00 69.25 96 SER A CA 1
ATOM 738 C C . SER A 1 96 ? 6.783 1.008 6.244 1.00 69.25 96 SER A C 1
ATOM 740 O O . SER A 1 96 ? 7.749 0.249 6.327 1.00 69.25 96 SER A O 1
ATOM 742 N N . THR A 1 97 ? 6.636 1.903 5.265 1.00 65.62 97 THR A N 1
ATOM 743 C CA . THR A 1 97 ? 7.687 2.208 4.270 1.00 65.62 97 THR A CA 1
ATOM 744 C C . THR A 1 97 ? 8.488 3.458 4.633 1.00 65.62 97 THR A C 1
ATOM 746 O O . THR A 1 97 ? 9.353 3.905 3.878 1.00 65.62 97 THR A O 1
ATOM 749 N N . ALA A 1 98 ? 8.214 4.044 5.807 1.00 59.81 98 ALA A N 1
ATOM 750 C CA . ALA A 1 98 ? 8.978 5.174 6.308 1.00 59.81 98 ALA A CA 1
ATOM 751 C C . ALA A 1 98 ? 10.480 4.829 6.347 1.00 59.81 98 ALA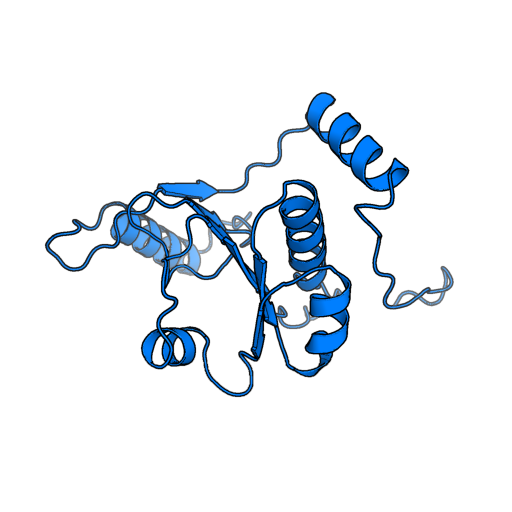 A C 1
ATOM 753 O O . ALA A 1 98 ? 10.836 3.772 6.873 1.00 59.81 98 ALA A O 1
ATOM 754 N N . PRO A 1 99 ? 11.356 5.707 5.818 1.00 52.66 99 PRO A N 1
ATOM 755 C CA . PRO A 1 99 ? 12.787 5.463 5.828 1.00 52.66 99 PRO A CA 1
ATOM 756 C C . PRO A 1 99 ? 13.246 5.249 7.266 1.00 52.66 99 PRO A C 1
ATOM 758 O O . PRO A 1 99 ? 13.001 6.095 8.133 1.00 52.66 99 PRO A O 1
ATOM 761 N N . VAL A 1 100 ? 13.905 4.116 7.506 1.00 52.50 100 VAL A N 1
ATOM 762 C CA . VAL A 1 100 ? 14.623 3.895 8.757 1.00 52.50 100 VAL A CA 1
ATOM 763 C C . VAL A 1 100 ? 15.698 4.982 8.816 1.00 52.50 100 VAL A C 1
ATOM 765 O O . VAL A 1 100 ? 16.470 5.122 7.864 1.00 52.50 100 VAL A O 1
ATOM 768 N N . PRO A 1 101 ? 15.710 5.832 9.853 1.00 43.03 101 PRO A N 1
ATOM 769 C CA . PRO A 1 101 ? 16.674 6.912 9.919 1.00 43.03 101 PRO A CA 1
ATOM 770 C C . PRO A 1 101 ? 18.090 6.339 9.954 1.00 43.03 101 PRO A C 1
ATOM 772 O O . PRO A 1 101 ? 18.446 5.604 10.869 1.00 43.03 101 PRO A O 1
ATOM 775 N N . GLN A 1 102 ? 18.898 6.693 8.956 1.00 47.03 102 GLN A N 1
ATOM 776 C CA . GLN A 1 102 ? 20.310 6.304 8.885 1.00 47.03 102 GLN A CA 1
ATOM 777 C C . GLN A 1 102 ? 21.177 7.062 9.906 1.00 47.03 102 GLN A C 1
ATOM 779 O O . GLN A 1 102 ? 22.322 6.690 10.138 1.00 47.03 102 GLN A O 1
ATOM 784 N N . THR A 1 103 ? 20.648 8.120 10.532 1.00 45.72 103 THR A N 1
ATOM 785 C CA . THR A 1 103 ? 21.374 8.967 11.485 1.00 45.72 103 THR A CA 1
ATOM 786 C C . THR A 1 103 ? 20.589 9.158 12.781 1.00 45.72 103 THR A C 1
ATOM 788 O O . THR A 1 103 ? 19.424 9.542 12.776 1.00 45.72 103 THR A O 1
ATOM 791 N N . LEU A 1 104 ? 21.244 8.912 13.920 1.00 49.59 104 LEU A N 1
ATOM 792 C CA . LEU A 1 104 ? 20.677 9.037 15.267 1.00 49.59 104 LEU A CA 1
ATOM 793 C C . LEU A 1 104 ? 20.538 10.513 15.680 1.00 49.59 104 LEU A C 1
ATOM 795 O O . LEU A 1 104 ? 21.318 11.035 16.473 1.00 49.59 104 LEU A O 1
ATOM 799 N N . SER A 1 105 ? 19.541 11.218 15.144 1.00 51.16 105 SER A N 1
ATOM 800 C CA . SER A 1 105 ? 19.189 12.560 15.626 1.00 51.16 105 SER A CA 1
ATOM 801 C C . SER A 1 105 ? 18.323 12.478 16.893 1.00 51.16 105 SER A C 1
ATOM 803 O O . SER A 1 105 ? 17.377 11.693 16.962 1.00 51.16 105 SER A O 1
ATOM 805 N N . ILE A 1 106 ? 18.578 13.337 17.885 1.00 57.09 106 ILE A N 1
ATOM 806 C CA . ILE A 1 106 ? 17.882 13.369 19.193 1.00 57.09 106 ILE A CA 1
ATOM 807 C C . ILE A 1 106 ? 16.350 13.509 19.038 1.00 57.09 106 ILE A C 1
ATOM 809 O O . ILE A 1 106 ? 15.580 12.910 19.790 1.00 57.09 106 ILE A O 1
ATOM 813 N N . LYS A 1 107 ? 15.875 14.221 18.004 1.00 52.56 107 LYS A N 1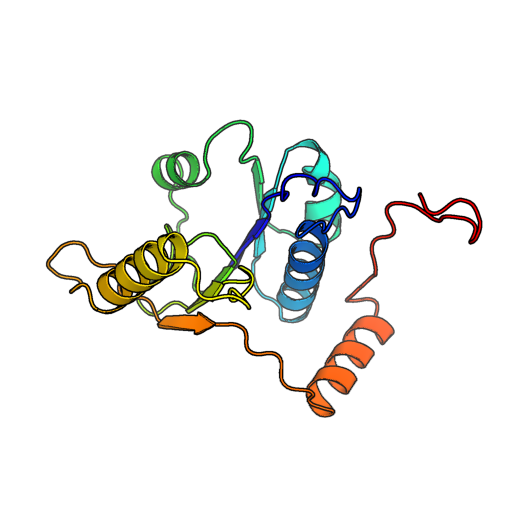
ATOM 814 C CA . LYS A 1 107 ? 14.435 14.328 17.688 1.00 52.56 107 LYS A CA 1
ATOM 815 C C . LYS A 1 107 ? 13.826 13.007 17.195 1.00 52.56 107 LYS A C 1
ATOM 817 O O . LYS A 1 107 ? 12.637 12.767 17.392 1.00 52.56 107 LYS A O 1
ATOM 822 N N . GLN A 1 108 ? 14.622 12.142 16.570 1.00 53.25 108 GLN A N 1
ATOM 823 C CA . GLN A 1 108 ? 14.182 10.835 16.076 1.00 53.25 108 GLN A CA 1
ATOM 824 C C . GLN A 1 108 ? 14.210 9.768 17.168 1.00 53.25 108 GLN A C 1
ATOM 826 O O . GLN A 1 108 ? 13.319 8.922 17.175 1.00 53.25 108 GLN A O 1
ATOM 831 N N . VAL A 1 109 ? 15.121 9.871 18.145 1.00 57.00 109 VAL A N 1
ATOM 832 C CA . VAL A 1 109 ? 15.055 9.078 19.386 1.00 57.00 109 VAL A CA 1
ATOM 833 C C . VAL A 1 109 ? 13.699 9.285 20.067 1.00 57.00 109 VAL A C 1
ATOM 835 O O . VAL A 1 109 ? 13.048 8.312 20.431 1.00 57.00 109 VAL A O 1
ATOM 838 N N . GLY A 1 110 ? 13.210 10.529 20.135 1.00 56.94 110 GLY A N 1
ATOM 839 C CA . GLY A 1 110 ? 11.879 10.842 20.673 1.00 56.94 110 GLY A CA 1
ATOM 840 C C . GLY A 1 110 ? 10.704 10.239 19.883 1.00 56.94 110 GLY A C 1
ATOM 841 O O . GLY A 1 110 ? 9.694 9.854 20.470 1.00 56.94 110 GLY A O 1
ATOM 842 N N . ASN A 1 111 ? 10.812 10.116 18.557 1.00 55.75 111 ASN A N 1
ATOM 843 C CA . ASN A 1 111 ? 9.782 9.460 17.740 1.00 55.75 111 ASN A CA 1
ATOM 844 C C . ASN A 1 111 ? 9.868 7.928 17.827 1.00 55.75 111 ASN A C 1
ATOM 846 O O . ASN A 1 111 ? 8.837 7.251 17.829 1.00 55.75 111 ASN A O 1
ATOM 850 N N . PHE A 1 112 ? 11.075 7.374 17.945 1.00 57.66 112 PHE A N 1
ATOM 851 C CA . PHE A 1 112 ? 11.300 5.944 18.135 1.00 57.66 112 PHE A CA 1
ATOM 852 C C . PHE A 1 112 ? 10.811 5.479 19.509 1.00 57.66 112 PHE A C 1
ATOM 854 O O . PHE A 1 112 ? 10.102 4.480 19.587 1.00 57.66 112 PHE A O 1
ATOM 861 N N . THR A 1 113 ? 11.078 6.237 20.579 1.00 58.69 113 THR A N 1
ATOM 862 C CA . THR A 1 113 ? 10.565 5.927 21.924 1.00 58.69 113 THR A CA 1
ATOM 863 C C . THR A 1 113 ? 9.042 5.992 21.975 1.00 58.69 113 THR A C 1
ATOM 865 O O . THR A 1 113 ? 8.422 5.088 22.528 1.00 58.69 113 THR A O 1
ATOM 868 N N . LYS A 1 114 ? 8.413 6.978 21.318 1.00 62.62 114 LYS A N 1
ATOM 869 C CA . LYS A 1 114 ? 6.947 7.031 21.159 1.00 62.62 114 LYS A CA 1
ATOM 870 C C . LYS A 1 114 ? 6.397 5.834 20.381 1.00 62.62 114 LYS A C 1
ATOM 872 O O . LYS A 1 114 ? 5.368 5.285 20.761 1.00 62.62 114 LYS A O 1
ATOM 877 N N . THR A 1 115 ? 7.080 5.405 19.321 1.00 63.22 115 THR A N 1
ATOM 878 C CA . THR A 1 115 ? 6.664 4.245 18.512 1.00 63.22 115 THR A CA 1
ATOM 879 C C . THR A 1 115 ? 6.812 2.939 19.295 1.00 63.22 115 THR A C 1
ATOM 881 O O . THR A 1 115 ? 5.896 2.119 19.296 1.00 63.22 115 THR A O 1
ATOM 884 N N . ALA A 1 116 ? 7.919 2.764 20.019 1.00 65.75 116 ALA A N 1
ATOM 885 C CA . ALA A 1 116 ? 8.159 1.613 20.885 1.00 65.75 116 ALA A CA 1
ATOM 886 C C . ALA A 1 116 ? 7.168 1.563 22.062 1.00 65.75 116 ALA A C 1
ATOM 888 O O . ALA A 1 116 ? 6.640 0.498 22.380 1.00 65.75 116 ALA A O 1
ATOM 889 N N . ALA A 1 117 ? 6.858 2.713 22.667 1.00 69.81 117 ALA A N 1
ATOM 890 C CA . ALA A 1 117 ? 5.836 2.824 23.704 1.00 69.81 117 ALA A CA 1
ATOM 891 C C . ALA A 1 117 ? 4.441 2.479 23.159 1.00 69.81 117 ALA A C 1
ATOM 893 O O . ALA A 1 117 ? 3.718 1.716 23.789 1.00 69.81 117 ALA A O 1
ATOM 894 N N . ALA A 1 118 ? 4.091 2.951 21.958 1.00 64.81 118 ALA A N 1
ATOM 895 C CA . ALA A 1 118 ? 2.832 2.614 21.294 1.00 64.81 118 ALA A CA 1
ATOM 896 C C . ALA A 1 118 ? 2.748 1.138 20.852 1.00 64.81 118 ALA A C 1
ATOM 898 O O . ALA A 1 118 ? 1.648 0.596 20.778 1.00 64.81 118 ALA A O 1
ATOM 899 N N . MET A 1 119 ? 3.881 0.484 20.564 1.00 65.38 119 MET A N 1
ATOM 900 C CA . MET A 1 119 ? 3.953 -0.964 20.306 1.00 65.38 119 MET A CA 1
ATOM 901 C C . MET A 1 119 ? 3.682 -1.796 21.560 1.00 65.38 119 MET A C 1
ATOM 903 O O . MET A 1 119 ? 3.070 -2.855 21.464 1.00 65.38 119 MET A O 1
ATOM 907 N N . LYS A 1 120 ? 4.145 -1.329 22.724 1.00 66.25 120 LYS A N 1
ATOM 908 C CA . LYS A 1 120 ? 3.959 -2.008 24.016 1.00 66.25 120 LYS A CA 1
ATOM 909 C C . LYS A 1 120 ? 2.703 -1.544 24.767 1.00 66.25 120 LYS A C 1
ATOM 911 O O . LYS A 1 120 ? 2.456 -2.022 25.872 1.00 66.25 120 LYS A O 1
ATOM 916 N N . TRP A 1 121 ? 1.922 -0.623 24.194 1.00 67.75 121 TRP A N 1
ATOM 917 C CA . TRP A 1 121 ? 0.742 -0.061 24.847 1.00 67.75 121 TRP A CA 1
ATOM 918 C C . TRP A 1 121 ? -0.376 -1.109 24.950 1.00 67.75 121 TRP A C 1
ATOM 920 O O . TRP A 1 121 ? -0.790 -1.657 23.923 1.00 67.75 121 TRP A O 1
ATOM 930 N N . PRO A 1 122 ? -0.895 -1.400 26.154 1.00 70.50 122 PRO A N 1
ATOM 931 C CA . PRO A 1 122 ? -1.901 -2.440 26.326 1.00 70.50 122 PRO A CA 1
ATOM 932 C C . PRO A 1 122 ? -3.236 -2.097 25.650 1.00 70.50 122 PRO A C 1
ATOM 934 O O . PRO A 1 122 ? -3.693 -0.955 25.689 1.00 70.50 122 PRO A O 1
ATOM 937 N N . CYS A 1 123 ? -3.917 -3.103 25.091 1.00 61.16 123 CYS A N 1
ATOM 938 C CA . CYS A 1 123 ? -5.181 -2.898 24.369 1.00 61.16 123 CYS A CA 1
ATOM 939 C C . CYS A 1 123 ? -6.317 -2.368 25.263 1.00 61.16 123 CYS A C 1
ATOM 941 O O . CYS A 1 123 ? -7.132 -1.570 24.816 1.00 61.16 123 CYS A O 1
ATOM 943 N N . TRP A 1 124 ? -6.332 -2.746 26.546 1.00 67.12 124 TRP A N 1
ATOM 944 C CA . TRP A 1 124 ? -7.321 -2.282 27.531 1.00 67.12 124 TRP A CA 1
ATOM 945 C C . TRP A 1 124 ? -7.189 -0.792 27.893 1.00 67.12 124 TRP A C 1
ATOM 947 O O . TRP A 1 124 ? -8.152 -0.188 28.347 1.00 67.12 124 TRP A O 1
ATOM 957 N N . LEU A 1 125 ? -6.028 -0.180 27.630 1.00 71.44 125 LEU A N 1
ATOM 958 C CA . LEU A 1 125 ? -5.769 1.259 27.783 1.00 71.44 125 LEU A CA 1
ATOM 959 C C . LEU A 1 125 ? -5.972 2.028 26.461 1.00 71.44 125 LEU A C 1
ATOM 961 O O . LEU A 1 125 ? -5.365 3.078 26.253 1.00 71.44 125 LEU A O 1
ATOM 965 N N . GLY A 1 126 ? -6.764 1.487 25.529 1.00 61.22 126 GLY A N 1
ATOM 966 C CA . GLY A 1 126 ? -6.975 2.076 24.200 1.00 61.22 126 GLY A CA 1
ATOM 967 C C . GLY A 1 126 ? -5.844 1.798 23.202 1.00 61.22 126 GLY A C 1
ATOM 968 O O . GLY A 1 126 ? -5.748 2.460 22.170 1.00 61.22 126 GLY A O 1
ATOM 969 N N . GLY A 1 127 ? -4.971 0.829 23.497 1.00 63.69 127 GLY A N 1
ATOM 970 C CA . GLY A 1 127 ? -3.963 0.341 22.556 1.00 63.69 127 GLY A CA 1
ATOM 971 C C . GLY A 1 127 ? -4.581 -0.447 21.401 1.00 63.69 127 GLY A C 1
ATOM 972 O O . GLY A 1 127 ? -5.616 -1.092 21.545 1.00 63.69 127 GLY A O 1
ATOM 973 N N . ILE A 1 128 ? -3.926 -0.425 20.241 1.00 60.31 128 ILE A N 1
ATOM 974 C CA . ILE A 1 128 ? -4.376 -1.162 19.053 1.00 60.31 128 ILE A CA 1
ATOM 975 C C . ILE A 1 128 ? -3.635 -2.513 19.010 1.00 60.31 128 ILE A C 1
ATOM 977 O O . ILE A 1 128 ? -2.405 -2.487 18.909 1.00 60.31 128 ILE A O 1
ATOM 981 N N . PRO A 1 129 ? -4.315 -3.680 19.038 1.00 62.25 129 PRO A N 1
ATOM 982 C CA . PRO A 1 129 ? -3.674 -4.988 18.873 1.00 62.25 129 PRO A CA 1
ATOM 983 C C . PRO A 1 129 ? -3.191 -5.164 17.426 1.00 62.25 129 PRO A C 1
ATOM 985 O O . PRO A 1 129 ? -3.929 -5.646 16.565 1.00 62.25 129 PRO A O 1
ATOM 988 N N . ARG A 1 130 ? -1.948 -4.759 17.138 1.00 64.88 130 ARG A N 1
ATOM 989 C CA . ARG A 1 130 ? -1.361 -4.819 15.789 1.00 64.88 130 ARG A CA 1
ATOM 990 C C . ARG A 1 130 ? -0.003 -5.500 15.759 1.00 64.88 130 ARG A C 1
ATOM 992 O O . ARG A 1 130 ? 0.848 -5.246 16.609 1.00 64.88 130 ARG A O 1
ATOM 999 N N . LYS A 1 131 ? 0.229 -6.303 14.718 1.00 65.50 131 LYS A N 1
ATOM 1000 C CA . LYS A 1 131 ? 1.563 -6.807 14.382 1.00 65.50 131 LYS A CA 1
ATOM 1001 C C . LYS A 1 131 ? 2.263 -5.758 13.523 1.00 65.50 131 LYS A C 1
ATOM 1003 O O . LYS A 1 131 ? 1.875 -5.519 12.380 1.00 65.50 131 LYS A O 1
ATOM 1008 N N . PHE A 1 132 ? 3.283 -5.117 14.081 1.00 63.84 132 PHE A N 1
ATOM 1009 C CA . PHE A 1 132 ? 4.163 -4.244 13.313 1.00 63.84 132 PHE A CA 1
ATOM 1010 C C . PHE A 1 132 ? 5.178 -5.082 12.547 1.00 63.84 132 PHE A C 1
ATOM 1012 O O . PHE A 1 132 ? 5.919 -5.856 13.152 1.00 63.84 132 PHE A 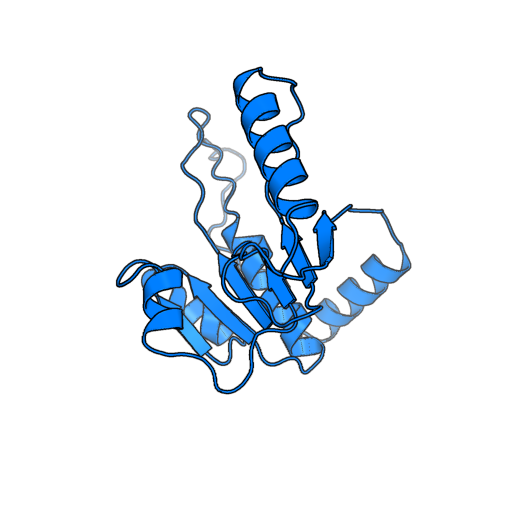O 1
ATOM 1019 N N . LYS A 1 133 ? 5.237 -4.897 11.230 1.00 66.12 133 LYS A N 1
ATOM 1020 C CA . LYS A 1 133 ? 6.352 -5.370 10.415 1.00 66.12 133 LYS A CA 1
ATOM 1021 C C . LYS A 1 133 ? 7.025 -4.170 9.772 1.00 66.12 133 LYS A C 1
ATOM 1023 O O . LYS A 1 133 ? 6.402 -3.413 9.030 1.00 66.12 133 LYS A O 1
ATOM 1028 N N . VAL A 1 134 ? 8.304 -3.997 10.075 1.00 60.22 134 VAL A N 1
ATOM 1029 C CA . VAL A 1 134 ? 9.168 -3.160 9.246 1.00 60.22 134 VAL A CA 1
ATOM 1030 C C . VAL A 1 134 ? 9.441 -3.973 7.987 1.00 60.22 134 VAL A C 1
ATOM 1032 O O . VAL A 1 134 ? 9.755 -5.159 8.089 1.00 60.22 134 VAL A O 1
ATOM 1035 N N . ALA A 1 135 ? 9.224 -3.377 6.816 1.00 62.41 135 ALA A N 1
ATOM 1036 C CA . ALA A 1 135 ? 9.602 -4.013 5.565 1.00 62.41 135 ALA A CA 1
ATOM 1037 C C . ALA A 1 135 ? 11.133 -4.028 5.499 1.00 62.41 135 ALA A C 1
ATOM 1039 O O . ALA A 1 135 ? 11.740 -3.019 5.149 1.00 62.41 135 ALA A O 1
ATOM 1040 N N . ASP A 1 136 ? 11.734 -5.141 5.911 1.00 56.72 136 ASP A N 1
ATOM 1041 C CA . ASP A 1 136 ? 13.151 -5.392 5.687 1.00 56.72 136 ASP A CA 1
ATOM 1042 C C . ASP A 1 136 ? 13.314 -6.010 4.299 1.00 56.72 136 ASP A C 1
ATOM 1044 O O . ASP A 1 136 ? 12.576 -6.929 3.925 1.00 56.72 136 ASP A O 1
ATOM 1048 N N . VAL A 1 137 ? 14.210 -5.441 3.501 1.00 64.94 137 VAL A N 1
ATOM 1049 C CA . VAL A 1 137 ? 14.399 -5.836 2.105 1.00 64.94 137 VAL A CA 1
ATOM 1050 C C . VAL A 1 137 ? 15.598 -6.763 2.063 1.00 64.94 137 VAL A C 1
ATOM 1052 O O . VAL A 1 137 ? 16.741 -6.317 2.075 1.00 64.94 137 VAL A O 1
ATOM 1055 N N . HIS A 1 138 ? 15.328 -8.063 2.015 1.00 68.75 138 HIS A N 1
ATOM 1056 C CA . HIS A 1 138 ? 16.355 -9.057 1.742 1.00 68.75 138 HIS A CA 1
ATOM 1057 C C . HIS A 1 138 ? 16.358 -9.404 0.258 1.00 68.75 138 HIS A C 1
ATOM 1059 O O . HIS A 1 138 ? 15.309 -9.609 -0.354 1.00 68.75 138 HIS A O 1
ATOM 1065 N N . GLU A 1 139 ? 17.551 -9.489 -0.322 1.00 72.25 139 GLU A N 1
ATOM 1066 C CA . GLU A 1 139 ? 17.727 -9.969 -1.685 1.00 72.25 139 GLU A CA 1
ATOM 1067 C C . GLU A 1 139 ? 17.406 -11.466 -1.732 1.00 72.25 139 GLU A C 1
ATOM 1069 O O . GLU A 1 139 ? 18.161 -12.309 -1.252 1.00 72.25 139 GLU A O 1
ATOM 1074 N N . SER A 1 140 ? 16.247 -11.798 -2.291 1.00 84.50 140 SER A N 1
ATOM 1075 C CA . SER A 1 140 ? 15.786 -13.170 -2.470 1.00 84.50 140 SER A CA 1
ATOM 1076 C C . SER A 1 140 ? 15.620 -13.444 -3.954 1.00 84.50 140 SER A C 1
ATOM 1078 O O . SER A 1 140 ? 14.817 -12.807 -4.641 1.00 84.50 140 SER A O 1
ATOM 1080 N N . LYS A 1 141 ? 16.368 -14.429 -4.460 1.00 88.88 141 LYS A N 1
ATOM 1081 C CA . LYS A 1 141 ? 16.240 -14.883 -5.849 1.00 88.88 141 LYS A CA 1
ATOM 1082 C C . LYS A 1 141 ? 14.804 -15.313 -6.163 1.00 88.88 141 LYS A C 1
ATOM 1084 O O . LYS A 1 141 ? 14.296 -14.983 -7.228 1.00 88.88 141 LYS A O 1
ATOM 1089 N N . ALA A 1 142 ? 14.146 -15.986 -5.219 1.00 87.00 142 ALA A N 1
ATOM 1090 C CA . ALA A 1 142 ? 12.768 -16.434 -5.379 1.00 87.00 142 ALA A CA 1
ATOM 1091 C C . ALA A 1 142 ? 11.789 -15.256 -5.521 1.00 87.00 142 ALA A C 1
ATOM 1093 O O . ALA A 1 142 ? 10.904 -15.295 -6.372 1.00 87.00 142 ALA A O 1
ATOM 1094 N N . ASP A 1 143 ? 11.976 -14.181 -4.747 1.00 86.25 143 ASP A N 1
ATOM 1095 C CA . ASP A 1 143 ? 11.118 -12.995 -4.844 1.00 86.25 143 ASP A CA 1
ATOM 1096 C C . ASP A 1 143 ? 11.336 -12.246 -6.163 1.00 86.25 143 ASP A C 1
ATOM 1098 O O . ASP A 1 143 ? 10.375 -11.777 -6.775 1.00 86.25 143 ASP A O 1
ATOM 1102 N N . LEU A 1 144 ? 12.581 -12.186 -6.648 1.00 89.06 144 LEU A N 1
ATOM 1103 C CA . LEU A 1 144 ? 12.904 -11.618 -7.960 1.00 89.06 144 LEU A CA 1
ATOM 1104 C C . LEU A 1 144 ? 12.312 -12.441 -9.110 1.00 89.06 144 LEU A C 1
ATOM 1106 O O . LEU A 1 144 ? 11.787 -11.869 -10.065 1.00 89.06 144 LEU A O 1
ATOM 1110 N N . GLU A 1 145 ? 12.360 -13.771 -9.027 1.00 92.69 145 GLU A N 1
ATOM 1111 C CA . GLU A 1 145 ? 11.737 -14.663 -10.012 1.00 92.69 145 GLU A CA 1
ATOM 1112 C C . GLU A 1 145 ? 10.211 -14.527 -10.007 1.00 92.69 145 GLU A C 1
ATOM 1114 O O . GLU A 1 145 ? 9.602 -14.408 -11.073 1.00 92.69 145 GLU A O 1
ATOM 1119 N N . ALA A 1 146 ? 9.593 -14.451 -8.827 1.00 89.75 146 ALA A N 1
ATOM 1120 C CA . ALA A 1 146 ? 8.161 -14.202 -8.696 1.00 89.75 146 ALA A CA 1
ATOM 1121 C C . ALA A 1 146 ? 7.770 -12.828 -9.261 1.00 89.75 146 ALA A C 1
ATOM 1123 O O . ALA A 1 146 ? 6.789 -12.711 -9.997 1.00 89.75 146 ALA A O 1
ATOM 1124 N N . PHE A 1 147 ? 8.552 -11.786 -8.973 1.00 90.25 147 PHE A N 1
ATOM 1125 C CA . PHE A 1 147 ? 8.331 -10.456 -9.535 1.00 90.25 147 PHE A CA 1
ATOM 1126 C C . PHE A 1 147 ? 8.479 -10.457 -11.061 1.00 90.25 147 PHE A C 1
ATOM 1128 O O . PHE A 1 147 ? 7.640 -9.894 -11.764 1.00 90.25 147 PHE A O 1
ATOM 1135 N N . ARG A 1 148 ? 9.490 -11.153 -11.593 1.00 92.06 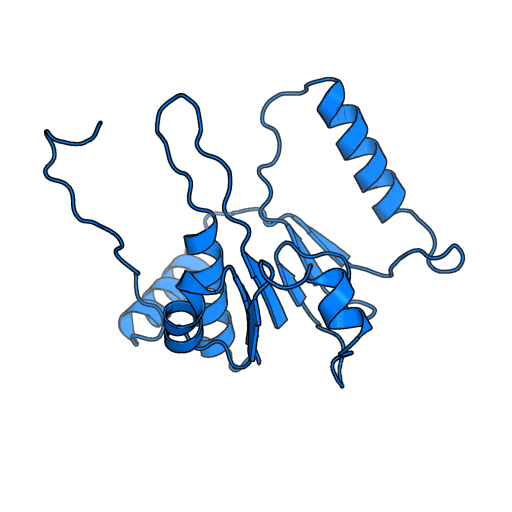148 ARG A N 1
ATOM 1136 C CA . ARG A 1 148 ? 9.678 -11.332 -13.038 1.00 92.06 148 ARG A CA 1
ATOM 1137 C C . ARG A 1 148 ? 8.472 -12.013 -13.682 1.00 92.06 148 ARG A C 1
ATOM 1139 O O . ARG A 1 148 ? 8.051 -11.569 -14.746 1.00 92.06 148 ARG A O 1
ATOM 1146 N N . ALA A 1 149 ? 7.920 -13.054 -13.061 1.00 93.44 149 ALA A N 1
ATOM 1147 C CA . ALA A 1 149 ? 6.730 -13.734 -13.568 1.00 93.44 149 ALA A CA 1
ATOM 1148 C C . ALA A 1 149 ? 5.532 -12.777 -13.651 1.00 93.44 149 ALA A C 1
ATOM 1150 O O . ALA A 1 149 ? 4.884 -12.693 -14.690 1.00 93.44 149 ALA A O 1
ATOM 1151 N N . LEU A 1 150 ? 5.306 -11.964 -12.614 1.00 92.75 150 LEU A N 1
ATOM 1152 C CA . LEU A 1 150 ? 4.234 -10.963 -12.613 1.00 92.75 150 LEU A CA 1
ATOM 1153 C C . LEU A 1 150 ? 4.380 -9.923 -13.732 1.00 92.75 150 LEU A C 1
ATOM 1155 O O . LEU A 1 150 ? 3.381 -9.517 -14.325 1.00 92.75 150 LEU A O 1
ATOM 1159 N N . VAL A 1 151 ? 5.609 -9.498 -14.028 1.00 93.50 151 VAL A N 1
ATOM 1160 C CA . VAL A 1 151 ? 5.887 -8.578 -15.140 1.00 93.50 151 VAL A CA 1
ATOM 1161 C C . VAL A 1 151 ? 5.687 -9.274 -16.489 1.00 93.50 151 VAL A C 1
ATOM 1163 O O . VAL A 1 151 ? 5.061 -8.704 -17.379 1.00 93.50 151 VAL A O 1
ATOM 1166 N N . ALA A 1 152 ? 6.162 -10.514 -16.642 1.00 93.44 152 ALA A N 1
ATOM 1167 C CA . ALA A 1 152 ? 6.009 -11.294 -17.873 1.00 93.44 152 ALA A CA 1
ATOM 1168 C C . ALA A 1 152 ? 4.536 -11.595 -18.201 1.00 93.44 152 ALA A C 1
ATOM 1170 O O . ALA A 1 152 ? 4.146 -11.583 -19.364 1.00 93.44 152 ALA A O 1
ATOM 1171 N N . GLU A 1 153 ? 3.710 -11.808 -17.177 1.00 92.81 153 GLU A N 1
ATOM 1172 C CA . GLU A 1 153 ? 2.260 -11.989 -17.300 1.00 92.81 153 GLU A CA 1
ATOM 1173 C C . GLU A 1 153 ? 1.497 -10.669 -17.523 1.00 92.81 153 GLU A C 1
ATOM 1175 O O . GLU A 1 153 ? 0.277 -10.681 -17.670 1.00 92.81 153 GLU A O 1
ATOM 1180 N N . GLY A 1 154 ? 2.181 -9.519 -17.506 1.00 91.19 154 GLY A N 1
ATOM 1181 C CA . GLY A 1 154 ? 1.559 -8.198 -17.634 1.00 91.19 154 GLY A CA 1
ATOM 1182 C C . GLY A 1 154 ? 0.725 -7.771 -16.420 1.00 91.19 154 GLY A C 1
ATOM 1183 O O . GLY A 1 154 ? 0.014 -6.771 -16.487 1.00 91.19 154 GLY A O 1
ATOM 1184 N N . LYS A 1 155 ? 0.810 -8.500 -15.299 1.00 90.69 155 LYS A N 1
ATOM 1185 C CA . LYS A 1 155 ? 0.100 -8.183 -14.046 1.00 90.69 155 LYS A CA 1
ATOM 1186 C C . LYS A 1 155 ? 0.728 -7.014 -13.292 1.00 90.69 155 LYS A C 1
ATOM 1188 O O . LYS A 1 155 ? 0.064 -6.396 -12.465 1.00 90.69 155 LYS A O 1
ATOM 1193 N N . VAL A 1 156 ? 2.006 -6.739 -13.548 1.00 91.25 156 VAL A N 1
ATOM 1194 C CA . VAL A 1 156 ? 2.733 -5.593 -12.998 1.00 91.25 156 VAL A CA 1
ATOM 1195 C C . VAL A 1 156 ? 3.347 -4.796 -14.141 1.00 91.25 156 VAL A C 1
ATOM 1197 O O . VAL A 1 156 ? 4.173 -5.309 -14.893 1.00 91.25 156 VAL A O 1
ATOM 1200 N N . VAL A 1 157 ? 2.976 -3.522 -14.233 1.00 89.88 157 VAL A N 1
ATOM 1201 C CA . VAL A 1 157 ? 3.495 -2.561 -15.205 1.00 89.88 157 VAL A CA 1
ATOM 1202 C C . VAL A 1 157 ? 4.171 -1.383 -14.508 1.00 89.88 157 VAL A C 1
ATOM 1204 O O . VAL A 1 157 ? 3.731 -0.900 -13.460 1.00 89.88 157 VAL A O 1
ATOM 1207 N N . GLY A 1 158 ? 5.269 -0.917 -15.105 1.00 85.50 158 GLY A N 1
ATOM 1208 C CA . GLY A 1 158 ? 5.948 0.304 -14.688 1.00 85.50 158 GLY A CA 1
ATOM 1209 C C . GLY A 1 158 ? 5.189 1.531 -15.182 1.00 85.50 158 GLY A C 1
ATOM 1210 O O . GLY A 1 158 ? 4.947 1.674 -16.378 1.00 85.50 158 GLY A O 1
ATOM 1211 N N . VAL A 1 159 ? 4.824 2.426 -14.266 1.00 82.31 159 VAL A N 1
ATOM 1212 C CA . VAL A 1 159 ? 4.229 3.720 -14.617 1.00 82.31 159 VAL A CA 1
ATOM 1213 C C . VAL A 1 159 ? 5.356 4.718 -14.857 1.00 82.31 159 VAL A C 1
ATOM 1215 O O . VAL A 1 159 ? 6.153 4.979 -13.959 1.00 82.31 159 VAL A O 1
ATOM 1218 N N . VAL A 1 160 ? 5.424 5.264 -16.071 1.00 81.56 160 VAL A N 1
ATOM 1219 C CA . VAL A 1 160 ? 6.427 6.259 -16.468 1.00 81.56 160 VAL A CA 1
ATOM 1220 C C . VAL A 1 160 ? 5.775 7.641 -16.470 1.00 81.56 160 VAL A C 1
ATOM 1222 O O . VAL A 1 160 ? 4.902 7.904 -17.290 1.00 81.56 160 VAL A O 1
ATOM 1225 N N . ASP A 1 161 ? 6.191 8.509 -15.543 1.00 74.25 161 ASP A N 1
ATOM 1226 C CA . ASP A 1 161 ? 5.714 9.902 -15.437 1.00 74.25 161 ASP A CA 1
ATOM 1227 C C . ASP A 1 161 ? 6.369 10.800 -16.500 1.00 74.25 161 ASP A C 1
ATOM 1229 O O . ASP A 1 161 ? 5.733 11.664 -17.095 1.00 74.25 161 ASP A O 1
ATOM 1233 N N . SER A 1 162 ? 7.667 10.611 -16.755 1.00 77.38 162 SER A N 1
ATOM 1234 C CA . SER A 1 162 ? 8.441 11.421 -17.702 1.00 77.38 162 SER A CA 1
ATOM 1235 C C . SER A 1 162 ? 9.699 10.687 -18.163 1.00 77.38 162 SER A C 1
ATOM 1237 O O . SER A 1 162 ? 10.276 9.898 -17.416 1.00 77.38 162 SER A O 1
ATOM 1239 N N . VAL A 1 163 ? 10.142 10.979 -19.387 1.00 79.25 163 VAL A N 1
ATOM 1240 C CA . VAL A 1 163 ? 11.412 10.499 -19.945 1.00 79.25 163 VAL A CA 1
ATOM 1241 C C . VAL A 1 163 ? 12.314 11.705 -20.166 1.00 79.25 163 VAL A C 1
ATOM 1243 O O . VAL A 1 163 ? 11.929 12.658 -20.842 1.00 79.25 163 VAL A O 1
ATOM 1246 N N . PHE A 1 164 ? 13.514 11.662 -19.593 1.00 78.44 164 PHE A N 1
ATOM 1247 C CA . PHE A 1 164 ? 14.499 12.731 -19.715 1.00 78.44 164 PHE A CA 1
ATOM 1248 C C . PHE A 1 164 ? 15.659 12.279 -20.597 1.00 78.44 164 PHE A C 1
ATOM 1250 O O . PHE A 1 164 ? 16.128 11.146 -20.506 1.00 78.44 164 PHE A O 1
ATOM 1257 N N . VAL A 1 165 ? 16.146 13.188 -21.438 1.00 80.75 165 VAL A N 1
ATOM 1258 C CA . VAL A 1 165 ? 17.432 13.025 -22.125 1.00 80.75 165 VAL A CA 1
ATOM 1259 C C . VAL A 1 165 ? 18.570 13.223 -21.126 1.00 80.75 165 VAL A C 1
ATOM 1261 O O . VAL A 1 165 ? 18.500 14.111 -20.279 1.00 80.75 165 VAL A O 1
ATOM 1264 N N . SER A 1 166 ? 19.623 12.407 -21.242 1.00 74.00 166 SER A N 1
ATOM 1265 C CA . SER A 1 166 ? 20.711 12.285 -20.255 1.00 74.00 166 SER A CA 1
ATOM 1266 C C . SER A 1 166 ? 21.359 13.608 -19.828 1.00 74.00 166 SER A C 1
ATOM 1268 O O . SER A 1 166 ? 21.849 13.696 -18.710 1.00 74.00 166 SER A O 1
ATOM 1270 N N . TRP A 1 167 ? 21.384 14.625 -20.691 1.00 74.75 167 TRP A N 1
ATOM 1271 C CA . TRP A 1 167 ? 21.995 15.931 -20.402 1.00 74.75 167 TRP A CA 1
ATOM 1272 C C . TRP A 1 167 ? 21.018 16.964 -19.817 1.00 74.75 167 TRP A C 1
ATOM 1274 O O . TRP A 1 167 ? 21.384 18.121 -19.632 1.00 74.75 167 TRP A O 1
ATOM 1284 N N . ARG A 1 168 ? 19.758 16.586 -19.575 1.00 62.81 168 ARG A N 1
ATOM 1285 C CA . ARG A 1 168 ? 18.699 17.467 -19.056 1.00 62.81 168 ARG A CA 1
ATOM 1286 C C . ARG A 1 168 ? 18.166 17.002 -17.698 1.00 62.81 168 ARG A C 1
ATOM 1288 O O . ARG A 1 168 ? 17.054 17.368 -17.327 1.00 62.81 168 ARG A O 1
ATOM 1295 N N . ILE A 1 169 ? 18.939 16.181 -16.989 1.00 62.66 169 ILE A N 1
ATOM 1296 C CA . ILE A 1 169 ? 18.662 15.824 -15.598 1.00 62.66 169 ILE A CA 1
ATOM 1297 C C . ILE A 1 169 ? 19.164 17.006 -14.748 1.00 62.66 169 ILE A C 1
ATOM 1299 O O . ILE A 1 169 ? 20.364 17.278 -14.802 1.00 62.66 169 ILE A O 1
ATOM 1303 N N . PRO A 1 170 ? 18.267 17.763 -14.090 1.00 57.38 170 PRO A N 1
ATOM 1304 C CA . PRO A 1 170 ? 18.644 18.895 -13.246 1.00 57.38 170 PRO A CA 1
ATOM 1305 C C . PRO A 1 170 ? 19.452 18.470 -12.017 1.00 57.38 170 PRO A C 1
ATOM 1307 O O . PRO A 1 170 ? 19.320 17.296 -11.594 1.00 57.38 170 PRO A O 1
#

InterPro domains:
  IPR013149 Alcohol dehydrogenase-like, C-terminal [PF00107] (22-85)
  IPR036291 NAD(P)-binding domain superfamily [SSF51735] (22-107)
  IPR052733 Chloroplast-localized Quinone Oxidoreductase [PTHR44013] (22-164)